Protein AF-A0A392NBF5-F1 (afdb_monomer_lite)

Radius of gyration: 32.03 Å; chains: 1; bounding box: 52×35×92 Å

Organism: NCBI:txid97028

Foldseek 3Di:
DDDPVNVVVCVVVVVDDDDDDDDDDDDQDPPRDPDDDPQAADCDPVCVVVVVVVPGHYDDDDPVDDDDDDDDDDDDPVVVVVCCVVDPDDPPPPPPPDDD

pLDDT: mean 80.13, std 13.16, range [37.72, 93.69]

Structure (mmCIF, N/CA/C/O backbone):
data_AF-A0A392NBF5-F1
#
_entry.id   AF-A0A392NBF5-F1
#
loop_
_atom_site.group_PDB
_atom_site.id
_atom_site.type_symbol
_atom_site.label_atom_id
_atom_site.label_alt_id
_atom_site.label_comp_id
_atom_site.label_asym_id
_atom_site.label_entity_id
_atom_site.label_seq_id
_atom_site.pdbx_PDB_ins_code
_atom_site.Cartn_x
_atom_site.Cartn_y
_atom_site.Cartn_z
_atom_site.occupancy
_atom_site.B_iso_or_equiv
_atom_site.auth_seq_id
_atom_site.auth_comp_id
_atom_site.auth_asym_id
_atom_site.auth_atom_id
_atom_site.pdbx_PDB_model_num
ATOM 1 N N . GLY A 1 1 ? 11.034 -7.772 -48.541 1.00 63.22 1 GLY A N 1
ATOM 2 C CA . GLY A 1 1 ? 10.734 -7.505 -47.119 1.00 63.22 1 GLY A CA 1
ATOM 3 C C . GLY A 1 1 ? 12.040 -7.465 -46.356 1.00 63.22 1 GLY A C 1
ATOM 4 O O . GLY A 1 1 ? 12.959 -8.155 -46.769 1.00 63.22 1 GLY A O 1
ATOM 5 N N . ILE A 1 2 ? 12.148 -6.637 -45.319 1.00 77.25 2 ILE A N 1
ATOM 6 C CA . ILE A 1 2 ? 13.375 -6.494 -44.513 1.00 77.25 2 ILE A CA 1
ATOM 7 C C . ILE A 1 2 ? 13.650 -7.808 -43.761 1.00 77.25 2 ILE A C 1
ATOM 9 O O . ILE A 1 2 ? 12.719 -8.380 -43.189 1.00 77.25 2 ILE A O 1
ATOM 13 N N . GLY A 1 3 ? 14.896 -8.290 -43.779 1.00 87.06 3 GLY A N 1
ATOM 14 C CA . GLY A 1 3 ? 15.290 -9.540 -43.127 1.00 87.06 3 GLY A CA 1
ATOM 15 C C . GLY A 1 3 ? 15.345 -9.427 -41.599 1.00 87.06 3 GLY A C 1
ATOM 16 O O . GLY A 1 3 ? 15.480 -8.340 -41.034 1.00 87.06 3 GLY A O 1
ATOM 17 N N . SER A 1 4 ? 15.267 -10.558 -40.892 1.00 85.38 4 SER A N 1
ATOM 18 C CA . SER A 1 4 ? 15.355 -10.581 -39.421 1.00 85.38 4 SER A CA 1
ATOM 19 C C . SER A 1 4 ? 16.700 -10.083 -38.888 1.00 85.38 4 SER A C 1
ATOM 21 O O . SER A 1 4 ? 16.751 -9.495 -37.804 1.00 85.38 4 SER A O 1
ATOM 23 N N . ASP A 1 5 ? 17.779 -10.311 -39.636 1.00 88.38 5 ASP A N 1
ATOM 24 C CA . ASP A 1 5 ? 19.135 -9.919 -39.244 1.00 88.38 5 ASP A CA 1
ATOM 25 C C . ASP A 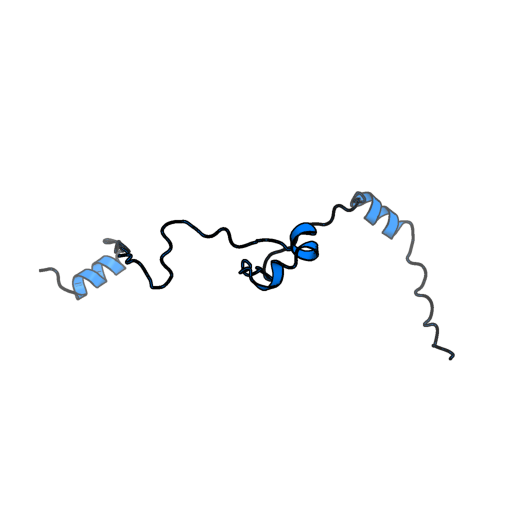1 5 ? 19.357 -8.412 -39.416 1.00 88.38 5 ASP A C 1
ATOM 27 O O . ASP A 1 5 ? 19.938 -7.771 -38.536 1.00 88.38 5 ASP A O 1
ATOM 31 N N . ASP A 1 6 ? 18.753 -7.814 -40.446 1.00 89.81 6 ASP A N 1
ATOM 32 C CA . ASP A 1 6 ? 18.725 -6.363 -40.648 1.00 89.81 6 ASP A CA 1
ATOM 33 C C . ASP A 1 6 ? 18.011 -5.658 -39.485 1.00 89.81 6 ASP A C 1
ATOM 35 O O . ASP A 1 6 ? 18.509 -4.674 -38.938 1.00 89.81 6 ASP A O 1
ATOM 39 N N . ILE A 1 7 ? 16.878 -6.199 -39.019 1.00 87.44 7 ILE A N 1
ATOM 40 C CA . ILE A 1 7 ? 16.132 -5.649 -37.873 1.00 87.44 7 ILE A CA 1
ATOM 41 C C . ILE A 1 7 ? 16.980 -5.687 -36.591 1.00 87.44 7 ILE A C 1
ATOM 43 O O . ILE A 1 7 ? 16.936 -4.747 -35.793 1.00 87.44 7 ILE A O 1
ATOM 47 N N . LYS A 1 8 ? 17.766 -6.749 -36.368 1.00 88.38 8 LYS A N 1
ATOM 48 C CA . LYS A 1 8 ? 18.672 -6.842 -35.208 1.00 88.38 8 LYS A CA 1
ATOM 49 C C . LYS A 1 8 ? 19.813 -5.830 -35.305 1.00 88.38 8 LYS A C 1
ATOM 51 O O . LYS A 1 8 ? 20.087 -5.145 -34.319 1.00 88.38 8 LYS A O 1
ATOM 56 N N . ALA A 1 9 ? 20.427 -5.688 -36.480 1.00 90.69 9 ALA A N 1
ATOM 57 C CA . ALA A 1 9 ? 21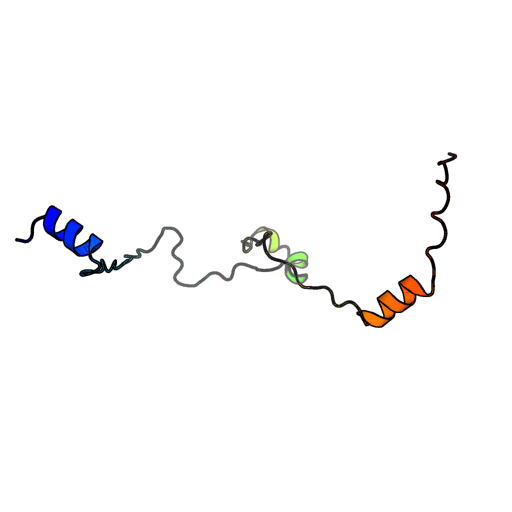.483 -4.706 -36.716 1.00 90.69 9 ALA A CA 1
ATOM 58 C C . ALA A 1 9 ? 20.981 -3.265 -36.508 1.00 90.69 9 ALA A C 1
ATOM 60 O O . ALA A 1 9 ? 21.648 -2.459 -35.856 1.00 90.69 9 ALA A O 1
ATOM 61 N N . LEU A 1 10 ? 19.774 -2.950 -36.986 1.00 91.69 10 LEU A N 1
ATOM 62 C CA . LEU A 1 10 ? 19.139 -1.640 -36.808 1.00 91.69 10 LEU A CA 1
ATOM 63 C C . LEU A 1 10 ? 18.773 -1.358 -35.339 1.00 91.69 10 LEU A C 1
ATOM 65 O O . LEU A 1 10 ? 18.960 -0.232 -34.873 1.00 91.69 10 LEU A O 1
ATOM 69 N N . LYS A 1 11 ? 18.319 -2.370 -34.582 1.00 89.75 11 LYS A N 1
ATOM 70 C CA . LYS A 1 11 ? 18.099 -2.260 -33.124 1.00 89.75 11 LYS A CA 1
ATOM 71 C C . LYS A 1 11 ? 19.403 -2.010 -32.367 1.00 89.75 11 LYS A C 1
ATOM 73 O O . LYS A 1 11 ? 19.447 -1.119 -31.524 1.00 89.75 11 LYS A O 1
ATOM 78 N N . ALA A 1 12 ? 20.465 -2.755 -32.683 1.00 89.88 12 ALA A N 1
ATOM 79 C CA . ALA A 1 12 ? 21.774 -2.605 -32.040 1.00 89.88 12 ALA A CA 1
ATOM 80 C C . ALA A 1 12 ? 22.369 -1.203 -32.260 1.00 89.88 12 ALA A C 1
ATOM 82 O O . ALA A 1 12 ? 22.983 -0.634 -31.360 1.00 89.88 12 ALA A O 1
ATOM 83 N N . ARG A 1 13 ? 22.116 -0.613 -33.435 1.00 93.69 13 ARG A N 1
ATOM 84 C CA . ARG A 1 13 ? 22.519 0.757 -33.788 1.00 93.69 13 ARG A CA 1
ATOM 85 C C . ARG A 1 13 ? 21.571 1.846 -33.266 1.00 93.69 13 ARG A C 1
ATOM 87 O O . ARG A 1 13 ? 21.799 3.014 -33.554 1.00 93.69 13 ARG A O 1
ATOM 94 N N . LYS A 1 14 ? 20.524 1.488 -32.507 1.00 86.31 14 LYS A N 1
ATOM 95 C CA . LYS A 1 14 ? 19.493 2.404 -31.976 1.00 86.31 14 LYS A CA 1
ATOM 96 C C . LYS A 1 14 ? 18.740 3.201 -33.056 1.00 86.31 14 LYS A C 1
ATOM 98 O O . LYS A 1 14 ? 18.214 4.271 -32.773 1.00 86.31 14 LYS A O 1
ATOM 103 N N . LEU A 1 15 ? 18.669 2.677 -34.282 1.00 90.50 15 LEU A N 1
ATOM 104 C CA . LEU A 1 15 ? 17.981 3.323 -35.409 1.00 90.50 15 LEU A CA 1
ATOM 105 C C . LEU A 1 15 ? 16.471 3.062 -35.403 1.00 90.50 15 LEU A C 1
ATOM 107 O O . LEU A 1 15 ? 15.712 3.807 -36.014 1.00 90.50 15 LEU A O 1
ATOM 111 N N . ILE A 1 16 ? 16.033 2.007 -34.713 1.00 90.19 16 ILE A N 1
ATOM 112 C CA . ILE A 1 16 ? 14.622 1.655 -34.557 1.00 90.19 16 ILE A CA 1
ATOM 113 C C . ILE A 1 16 ? 14.306 1.358 -33.093 1.00 90.19 16 ILE A C 1
ATOM 115 O O . ILE A 1 16 ? 15.084 0.703 -32.397 1.00 90.19 16 ILE A O 1
ATOM 119 N N . VAL A 1 17 ? 13.135 1.806 -32.637 1.00 86.88 17 VAL A N 1
ATOM 120 C CA . VAL A 1 17 ? 12.622 1.542 -31.289 1.00 86.88 17 VAL A CA 1
ATOM 121 C C . VAL A 1 17 ? 11.377 0.662 -31.403 1.00 86.88 17 VAL A C 1
ATOM 123 O O . VAL A 1 17 ? 10.417 1.055 -32.066 1.00 86.88 17 VAL A O 1
ATOM 126 N N . PRO A 1 18 ? 11.355 -0.533 -30.787 1.00 83.94 18 PRO A N 1
ATOM 127 C CA . PRO A 1 18 ? 10.153 -1.351 -30.758 1.00 83.94 18 PRO A CA 1
ATOM 128 C C . PRO A 1 18 ? 9.121 -0.723 -29.814 1.00 83.94 18 PRO A C 1
ATOM 130 O O . PRO A 1 18 ? 9.292 -0.732 -28.597 1.00 83.94 18 PRO A O 1
ATOM 133 N N . GLN A 1 19 ? 8.029 -0.204 -30.369 1.00 89.00 19 GLN A N 1
ATOM 134 C CA . GLN A 1 19 ? 6.893 0.270 -29.585 1.00 89.00 19 GLN A CA 1
ATOM 135 C C . GLN A 1 19 ? 5.926 -0.895 -29.345 1.00 89.00 19 GLN A C 1
ATOM 137 O O . GLN A 1 19 ? 5.386 -1.473 -30.286 1.00 89.00 19 GLN A O 1
ATOM 142 N N . THR A 1 20 ? 5.720 -1.266 -28.081 1.00 88.00 20 THR A N 1
ATOM 143 C CA . THR A 1 20 ? 4.771 -2.325 -27.712 1.00 88.00 20 THR A CA 1
ATOM 144 C C . THR A 1 20 ? 3.442 -1.699 -27.302 1.00 88.00 20 THR A C 1
ATOM 146 O O . THR A 1 20 ? 3.379 -0.923 -26.352 1.00 88.00 20 THR A O 1
ATOM 149 N N . TRP A 1 21 ? 2.362 -2.034 -28.012 1.00 89.88 21 TRP A N 1
ATOM 150 C CA . TRP A 1 21 ? 1.004 -1.693 -27.590 1.00 89.88 21 TRP A CA 1
ATOM 151 C C . TRP A 1 21 ? 0.434 -2.871 -26.803 1.00 89.88 21 TRP A C 1
ATOM 153 O O . TRP A 1 21 ? 0.303 -3.974 -27.331 1.00 89.88 21 TRP A O 1
ATOM 163 N N . LYS A 1 22 ? 0.062 -2.645 -25.540 1.00 90.56 22 LYS A N 1
ATOM 164 C CA . LYS A 1 22 ? -0.709 -3.616 -24.750 1.00 90.56 22 LYS A CA 1
ATOM 165 C C . LYS A 1 22 ? -2.192 -3.263 -24.789 1.00 90.56 22 LYS A C 1
ATOM 167 O O . LYS A 1 22 ? -2.600 -2.244 -24.243 1.00 90.56 22 LYS A O 1
ATOM 172 N N . GLY A 1 23 ? -2.977 -4.067 -25.498 1.00 90.94 23 GLY A N 1
ATOM 173 C CA . GLY A 1 23 ? -4.434 -3.964 -25.531 1.00 90.94 23 GLY A CA 1
ATOM 174 C C . GLY A 1 23 ? -5.056 -5.057 -24.670 1.00 90.94 23 GLY A C 1
ATOM 175 O O . GLY A 1 23 ? -4.578 -6.190 -24.679 1.00 90.94 23 GLY A O 1
ATOM 176 N N . TYR A 1 24 ? -6.122 -4.731 -23.944 1.00 91.38 24 TYR A N 1
ATOM 177 C CA . TYR A 1 24 ? -6.889 -5.703 -23.169 1.00 91.38 24 TYR A CA 1
ATOM 178 C C . TYR A 1 24 ? -8.311 -5.782 -23.718 1.00 91.38 24 TYR A C 1
ATOM 180 O O . TYR A 1 24 ? -8.956 -4.759 -23.934 1.00 91.38 24 TYR A O 1
ATOM 188 N N . SER A 1 25 ? -8.807 -7.002 -23.917 1.00 88.12 25 SER A N 1
ATOM 189 C CA . SER A 1 25 ? -10.221 -7.259 -24.185 1.00 88.12 25 SER A CA 1
ATOM 190 C C . SER A 1 25 ? -10.856 -7.789 -22.906 1.00 88.12 25 SER A C 1
ATOM 192 O O . SER A 1 25 ? -10.493 -8.866 -22.432 1.00 88.12 25 SER A O 1
ATOM 194 N N . VAL A 1 26 ? -11.765 -7.016 -22.311 1.00 88.88 26 VAL A N 1
ATOM 195 C CA . VAL A 1 26 ? -12.406 -7.370 -21.039 1.00 88.88 26 VAL A CA 1
ATOM 196 C C . VAL A 1 26 ? -13.801 -7.920 -21.316 1.00 88.88 26 VAL A C 1
ATOM 198 O O . VAL A 1 26 ? -14.608 -7.283 -21.990 1.00 88.88 26 VAL A O 1
ATOM 201 N N . LYS A 1 27 ? -14.096 -9.104 -20.774 1.00 89.81 27 LYS A N 1
ATOM 202 C CA . LYS A 1 27 ? -15.430 -9.719 -20.793 1.00 89.81 27 LYS A CA 1
ATOM 203 C C . LYS A 1 27 ? -15.995 -9.755 -19.375 1.00 89.81 27 LYS A C 1
ATOM 205 O O . LYS A 1 27 ? -15.244 -9.754 -18.402 1.00 89.81 27 LYS A O 1
ATOM 210 N N . LYS A 1 28 ? -17.325 -9.784 -19.257 1.00 90.31 28 LYS A N 1
ATOM 211 C CA . LYS A 1 28 ? -18.002 -9.939 -17.963 1.00 90.31 28 LYS A CA 1
ATOM 212 C C . LYS A 1 28 ? -17.603 -11.289 -17.359 1.00 90.31 28 LYS A C 1
ATOM 214 O O . LYS A 1 28 ? -17.839 -12.324 -17.974 1.00 90.31 28 LYS A O 1
ATOM 219 N N . GLY A 1 29 ? -16.956 -11.256 -16.197 1.00 86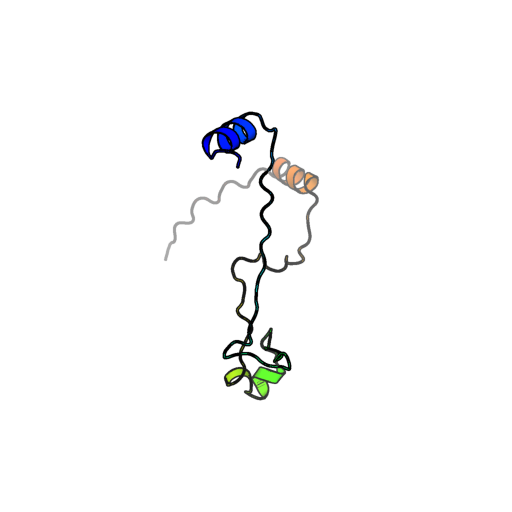.06 29 GLY A N 1
ATOM 220 C CA . GLY A 1 29 ? -16.587 -12.457 -15.452 1.00 86.06 29 GLY A CA 1
ATOM 221 C C . GLY A 1 29 ? -17.757 -13.024 -14.634 1.00 86.06 29 GLY A C 1
ATOM 222 O O . GLY A 1 29 ? -18.800 -12.377 -14.536 1.00 86.06 29 GLY A O 1
ATOM 223 N N . PRO A 1 30 ? -17.579 -14.188 -13.989 1.00 82.81 30 PRO A N 1
ATOM 224 C CA . PRO A 1 30 ? -18.618 -14.845 -13.184 1.00 82.81 30 PRO A CA 1
ATOM 225 C C . PRO A 1 30 ? -19.167 -13.968 -12.047 1.00 82.81 30 PRO A C 1
ATOM 227 O O . PRO A 1 30 ? -20.356 -13.998 -11.760 1.00 82.81 30 PRO A O 1
ATOM 230 N N . ASN A 1 31 ? -18.316 -13.118 -11.461 1.00 77.44 31 ASN A N 1
ATOM 231 C CA . ASN A 1 31 ? -18.677 -12.177 -10.394 1.00 77.44 31 ASN A CA 1
ATOM 232 C C . ASN A 1 31 ? -18.992 -10.764 -10.922 1.00 77.44 31 ASN A C 1
ATOM 234 O O . ASN A 1 31 ? -18.830 -9.772 -10.207 1.00 77.44 31 ASN A O 1
ATOM 238 N N . TYR A 1 32 ? -19.387 -10.632 -12.192 1.00 81.44 32 TYR A N 1
ATOM 239 C CA . TYR A 1 32 ? -19.763 -9.338 -12.754 1.00 81.44 32 TYR A CA 1
ATOM 240 C C . TYR A 1 32 ? -21.060 -8.834 -12.112 1.00 81.44 32 TYR A C 1
ATOM 242 O O . TYR A 1 32 ? -22.144 -9.357 -12.362 1.00 81.44 32 TYR A O 1
ATOM 250 N N . ALA A 1 33 ? -20.950 -7.771 -11.318 1.00 78.38 33 ALA A N 1
ATOM 251 C CA . ALA A 1 33 ? -22.088 -7.076 -10.737 1.00 78.38 33 ALA A CA 1
ATOM 252 C C . ALA A 1 33 ? -22.260 -5.699 -11.413 1.00 78.38 33 ALA A C 1
ATOM 254 O O . ALA A 1 33 ? -21.334 -4.888 -11.366 1.00 78.38 33 ALA A O 1
ATOM 255 N N . PRO A 1 34 ? -23.425 -5.390 -12.021 1.00 79.19 34 PRO A N 1
ATOM 256 C CA . PRO A 1 34 ? -23.671 -4.096 -12.671 1.00 79.19 34 PRO A CA 1
ATOM 257 C C . PRO A 1 34 ? -23.728 -2.928 -11.675 1.00 79.19 34 PRO A C 1
ATOM 259 O O . PRO A 1 34 ? -23.453 -1.788 -12.040 1.00 79.19 34 PRO A O 1
ATOM 262 N N . LYS A 1 35 ? -24.044 -3.208 -10.404 1.00 78.94 35 LYS A N 1
ATOM 263 C CA . LYS A 1 35 ? -23.881 -2.277 -9.284 1.00 78.94 35 LYS A CA 1
ATOM 264 C C . LYS A 1 35 ? -22.781 -2.808 -8.374 1.00 78.94 35 LYS A C 1
ATOM 266 O O . LYS A 1 35 ? -22.835 -3.957 -7.939 1.00 78.94 35 LYS A O 1
ATOM 271 N N . ARG A 1 36 ? -21.789 -1.967 -8.076 1.00 72.38 36 ARG A N 1
ATOM 272 C CA . ARG A 1 36 ? -20.713 -2.301 -7.139 1.00 72.38 36 ARG A CA 1
ATOM 273 C C . ARG A 1 36 ? -21.322 -2.512 -5.751 1.00 72.38 36 ARG A C 1
ATOM 275 O O . ARG A 1 36 ? -21.851 -1.565 -5.173 1.00 72.38 36 ARG A O 1
ATOM 282 N N . LYS A 1 37 ? -21.248 -3.736 -5.224 1.00 72.56 37 LYS A N 1
ATOM 283 C CA . LYS A 1 37 ? -21.594 -4.008 -3.824 1.00 72.56 37 LYS A CA 1
ATOM 284 C C . LYS A 1 37 ? -20.643 -3.195 -2.938 1.00 72.56 37 LYS A C 1
ATOM 286 O O . LYS A 1 37 ? -19.428 -3.220 -3.152 1.00 72.56 37 LYS A O 1
ATOM 291 N N . LYS A 1 38 ? -21.189 -2.424 -1.996 1.00 71.75 38 LYS A N 1
ATOM 292 C CA . LYS A 1 38 ? -20.388 -1.751 -0.970 1.00 71.75 38 LYS A CA 1
ATOM 293 C C . LYS A 1 38 ? -20.007 -2.814 0.050 1.00 71.75 38 LYS A C 1
ATOM 295 O O . LYS A 1 38 ? -20.816 -3.187 0.882 1.00 71.75 38 LYS A O 1
ATOM 300 N N . VAL A 1 39 ? -18.808 -3.350 -0.113 1.00 75.69 39 VAL A N 1
ATOM 301 C CA . VAL A 1 39 ? -18.184 -4.251 0.854 1.00 75.69 39 VAL A CA 1
ATOM 302 C C . VAL A 1 39 ? -17.873 -3.424 2.100 1.00 75.69 39 VAL A C 1
ATOM 304 O O . VAL A 1 39 ? -17.362 -2.305 1.963 1.00 75.69 39 VAL A O 1
ATOM 307 N N . VAL A 1 40 ? -18.201 -3.937 3.282 1.00 76.94 40 VAL A N 1
ATOM 308 C CA . VAL A 1 40 ? -17.979 -3.200 4.530 1.00 76.94 40 VAL A CA 1
ATOM 309 C C . VAL A 1 40 ? -16.476 -3.091 4.783 1.00 76.94 40 VAL A C 1
ATOM 311 O O . VAL A 1 40 ? -15.721 -4.049 4.590 1.00 76.94 40 VAL A O 1
ATOM 314 N N . THR A 1 41 ? -16.011 -1.880 5.101 1.00 73.56 41 THR A N 1
ATOM 315 C CA . THR A 1 41 ? -14.582 -1.599 5.302 1.00 73.56 41 THR A CA 1
ATOM 316 C C . THR A 1 41 ? -14.152 -1.902 6.721 1.00 73.56 41 THR A C 1
ATOM 318 O O . THR A 1 41 ? -13.114 -2.523 6.912 1.00 73.56 41 THR A O 1
ATOM 321 N N . ASP A 1 42 ? -14.974 -1.498 7.686 1.00 77.88 42 ASP A N 1
ATOM 322 C CA . ASP A 1 42 ? -14.662 -1.561 9.102 1.00 77.88 42 ASP A CA 1
ATOM 323 C C . ASP A 1 42 ? -15.882 -2.034 9.881 1.00 77.88 42 ASP A C 1
ATOM 325 O O . ASP A 1 42 ? -17.028 -1.713 9.556 1.00 77.88 42 ASP A O 1
ATOM 329 N N . LEU A 1 43 ? -15.618 -2.799 10.933 1.00 82.12 43 LEU A N 1
ATOM 330 C CA . LEU A 1 43 ? -16.643 -3.267 11.845 1.00 82.12 43 LEU A CA 1
ATOM 331 C C . LEU A 1 43 ? -17.139 -2.089 12.692 1.00 82.12 43 LEU A C 1
ATOM 333 O O . LEU A 1 43 ? -16.415 -1.582 13.550 1.00 82.12 43 LEU A O 1
ATOM 337 N N . THR A 1 44 ? -18.368 -1.639 12.448 1.00 84.69 44 THR A N 1
ATOM 338 C CA . THR A 1 44 ? -18.972 -0.553 13.229 1.00 84.69 44 THR A CA 1
ATOM 339 C C . THR A 1 44 ? -19.651 -1.086 14.492 1.00 84.69 44 THR A C 1
ATOM 341 O O . THR A 1 44 ? -20.019 -2.260 14.584 1.00 84.69 44 THR A O 1
ATOM 344 N N . ARG A 1 45 ? -19.842 -0.215 15.493 1.00 84.69 45 ARG A N 1
ATOM 345 C CA . ARG A 1 45 ? -20.569 -0.567 16.728 1.00 84.69 45 ARG A CA 1
ATOM 346 C C . ARG A 1 45 ? -22.006 -1.006 16.448 1.00 84.69 45 ARG A C 1
ATOM 348 O O . ARG A 1 45 ? -22.497 -1.910 17.111 1.00 84.69 45 ARG A O 1
ATOM 355 N N . GLU A 1 46 ? -22.649 -0.375 15.476 1.00 83.25 46 GLU A N 1
ATOM 356 C CA . GLU A 1 46 ? -24.017 -0.678 15.055 1.00 83.25 46 GLU A CA 1
ATOM 357 C C . GLU A 1 46 ? -24.088 -2.081 14.444 1.00 83.25 46 GLU A C 1
ATOM 359 O O . GLU A 1 46 ? -24.905 -2.888 14.880 1.00 83.25 46 GLU A O 1
ATOM 364 N N . SER A 1 47 ? -23.145 -2.423 13.554 1.00 83.31 47 SER A N 1
ATOM 365 C CA . SER A 1 47 ? -23.026 -3.768 12.967 1.00 83.31 47 SER A CA 1
ATOM 366 C C . SER A 1 47 ? -22.818 -4.859 14.023 1.00 83.31 47 SER A C 1
ATOM 368 O O . SER A 1 47 ? -23.311 -5.976 13.876 1.00 83.31 47 SER A O 1
ATOM 370 N N . LEU A 1 48 ? -22.085 -4.554 15.100 1.00 85.31 48 LEU A N 1
ATOM 371 C CA . LEU A 1 48 ? -21.884 -5.473 16.226 1.00 85.31 48 LEU A CA 1
ATOM 372 C C . LEU A 1 48 ? -23.160 -5.693 17.044 1.00 85.31 48 LEU A C 1
ATOM 374 O O . LEU A 1 48 ? -23.395 -6.808 17.508 1.00 85.31 48 LEU A O 1
ATOM 378 N N . GLN A 1 49 ? -23.957 -4.642 17.233 1.00 88.38 49 GLN A N 1
ATOM 379 C CA . GLN A 1 49 ? -25.205 -4.696 17.993 1.00 88.38 49 GLN A CA 1
ATOM 380 C C . GLN A 1 49 ? -26.323 -5.395 17.215 1.00 88.38 49 GLN A C 1
ATOM 382 O O . GLN A 1 49 ? -27.081 -6.154 17.814 1.00 88.38 49 GLN A O 1
ATOM 387 N N . SER A 1 50 ? -26.413 -5.175 15.900 1.00 83.75 50 SER A N 1
ATOM 388 C CA . SER A 1 50 ? -27.412 -5.824 15.044 1.00 83.75 50 SER A CA 1
ATOM 389 C C . SER A 1 50 ? -27.057 -7.274 14.697 1.00 83.75 50 SER A C 1
ATOM 391 O O . SER A 1 50 ? -27.946 -8.091 14.470 1.00 83.75 50 SER A O 1
ATOM 393 N N . GLY A 1 51 ? -25.765 -7.626 14.706 1.00 83.62 51 GLY A N 1
ATOM 394 C CA . GLY A 1 51 ? -25.283 -8.973 14.383 1.00 83.62 51 GLY A CA 1
ATOM 395 C C . GLY A 1 51 ? -25.058 -9.226 12.888 1.00 83.62 51 GLY A C 1
ATOM 396 O O . GLY A 1 51 ? -24.639 -10.327 12.519 1.00 83.62 51 GLY A O 1
ATOM 397 N N . ASP A 1 52 ? -25.263 -8.213 12.043 1.00 81.81 52 ASP A N 1
ATOM 398 C CA . ASP A 1 52 ? -25.148 -8.300 10.579 1.00 81.81 52 ASP A CA 1
ATOM 399 C C . ASP A 1 52 ? -23.710 -8.579 10.104 1.00 81.81 52 ASP A C 1
ATOM 401 O O . ASP A 1 52 ? -23.497 -9.130 9.023 1.00 81.81 52 ASP A O 1
ATOM 405 N N . TYR A 1 53 ? -22.712 -8.320 10.960 1.00 82.12 53 TYR A N 1
ATOM 406 C CA . TYR A 1 53 ? -21.292 -8.569 10.678 1.00 82.12 53 TYR A CA 1
ATOM 407 C C . TYR A 1 53 ? -20.958 -10.027 10.317 1.00 82.12 53 TYR A C 1
ATOM 409 O O . TYR A 1 53 ? -19.885 -10.295 9.786 1.00 82.12 53 TYR A O 1
ATOM 417 N N . LYS A 1 54 ? -21.835 -10.991 10.628 1.00 80.00 54 LYS A N 1
ATOM 418 C CA . LYS A 1 54 ? -21.606 -12.416 10.336 1.00 80.00 54 LYS A CA 1
ATOM 419 C C . LYS A 1 54 ? -21.871 -12.789 8.876 1.00 80.00 54 LYS A C 1
ATOM 421 O O . LYS A 1 54 ? -21.334 -13.793 8.415 1.00 80.00 54 LYS A O 1
ATOM 426 N N . GLY A 1 55 ? -22.727 -12.035 8.183 1.00 78.94 55 GLY A N 1
ATOM 427 C CA . GLY A 1 55 ? -23.156 -12.329 6.810 1.00 78.94 55 GLY A CA 1
ATOM 428 C C . GLY A 1 55 ? -22.549 -11.410 5.750 1.00 78.94 55 GLY A C 1
ATOM 429 O O . GLY A 1 55 ? -22.710 -11.666 4.558 1.00 78.94 55 GLY A O 1
ATOM 430 N N . GLU A 1 56 ? -21.871 -10.341 6.164 1.00 79.38 56 GLU A N 1
ATOM 431 C CA . GLU A 1 56 ? -21.297 -9.355 5.256 1.00 79.38 56 GLU A CA 1
ATOM 432 C C . GLU A 1 56 ? -19.886 -9.738 4.799 1.00 79.38 56 GLU A C 1
ATOM 434 O O . GLU A 1 56 ? -19.040 -10.190 5.571 1.00 79.38 56 GLU A O 1
ATOM 439 N N . GLU A 1 57 ? -19.613 -9.528 3.511 1.00 81.19 57 GLU A N 1
ATOM 440 C CA . GLU A 1 57 ? -18.259 -9.622 2.977 1.00 81.19 57 GLU A CA 1
ATOM 441 C C . GLU A 1 57 ? -17.481 -8.359 3.372 1.00 81.19 57 GLU A C 1
ATOM 443 O O . GLU A 1 57 ? -17.949 -7.237 3.143 1.00 81.19 57 GLU A O 1
ATOM 448 N N . PHE A 1 58 ? -16.283 -8.543 3.936 1.00 83.44 58 PHE A N 1
ATOM 449 C CA . PHE A 1 58 ? -15.367 -7.460 4.294 1.00 83.44 58 PHE A CA 1
ATOM 450 C C . PHE A 1 58 ? -14.275 -7.283 3.248 1.00 83.44 58 PHE A C 1
ATOM 452 O O . PHE A 1 58 ? -13.819 -8.231 2.600 1.00 83.44 58 PHE A O 1
ATOM 459 N N . LYS A 1 59 ? -13.821 -6.039 3.088 1.00 86.50 59 LYS A N 1
ATOM 460 C CA . LYS A 1 59 ? -12.694 -5.749 2.208 1.00 86.50 59 LYS A CA 1
ATOM 461 C C . LYS A 1 59 ? -11.425 -6.351 2.831 1.00 86.50 59 LYS A C 1
ATOM 463 O O . LYS A 1 59 ? -11.174 -6.104 4.008 1.00 86.50 59 LYS A O 1
ATOM 468 N N . PRO A 1 60 ? -10.594 -7.089 2.071 1.00 85.12 60 PRO A N 1
ATOM 469 C CA . PRO A 1 60 ? -9.359 -7.640 2.613 1.00 85.12 60 PRO A CA 1
ATOM 470 C C . PRO A 1 60 ? -8.439 -6.511 3.082 1.00 85.12 60 PRO A C 1
ATOM 472 O O . PRO A 1 60 ? -8.188 -5.545 2.350 1.00 85.12 60 PRO A O 1
ATOM 475 N N . TYR A 1 61 ? -7.952 -6.639 4.314 1.00 86.44 61 TYR A N 1
ATOM 476 C CA . TYR A 1 61 ? -7.072 -5.656 4.928 1.00 86.44 61 TYR A CA 1
ATOM 477 C C . TYR A 1 61 ? -5.646 -5.770 4.376 1.00 86.44 61 TYR A C 1
ATOM 479 O O . TYR A 1 61 ? -5.125 -6.867 4.174 1.00 86.44 61 TYR A O 1
ATOM 487 N N . ASN A 1 62 ? -4.994 -4.629 4.135 1.00 90.06 62 ASN A N 1
ATOM 488 C CA . ASN A 1 62 ? -3.613 -4.592 3.655 1.00 90.06 62 ASN A CA 1
ATOM 489 C C . ASN A 1 62 ? -2.627 -4.513 4.830 1.00 90.06 62 ASN A C 1
ATOM 491 O O . ASN A 1 62 ? -2.244 -3.422 5.246 1.00 90.06 62 ASN A O 1
ATOM 495 N N . TYR A 1 63 ? -2.178 -5.666 5.328 1.00 86.12 63 TYR A N 1
ATOM 496 C CA . TYR A 1 63 ? -1.222 -5.756 6.443 1.00 86.12 63 TYR A CA 1
ATOM 497 C C . TYR A 1 63 ? 0.178 -5.212 6.128 1.00 86.12 63 TYR A C 1
ATOM 499 O O . TYR A 1 63 ? 0.949 -4.938 7.042 1.00 86.12 63 TYR A O 1
ATOM 507 N N . SER A 1 64 ? 0.528 -5.054 4.850 1.00 89.56 64 SER A N 1
ATOM 508 C CA . SER A 1 64 ? 1.817 -4.483 4.444 1.00 89.56 64 SER A CA 1
ATOM 509 C C . SER A 1 64 ? 1.828 -2.951 4.477 1.00 89.56 64 SER A C 1
ATOM 511 O O . SER A 1 64 ? 2.879 -2.340 4.282 1.00 89.56 64 SER A O 1
ATOM 513 N N . ALA A 1 65 ? 0.675 -2.311 4.687 1.00 88.12 65 ALA A N 1
ATOM 514 C CA . ALA A 1 65 ? 0.595 -0.864 4.799 1.00 88.12 65 ALA A CA 1
ATOM 515 C C . ALA A 1 65 ? 1.111 -0.388 6.164 1.00 88.12 65 ALA A C 1
ATOM 517 O O . ALA A 1 65 ? 0.877 -1.013 7.197 1.00 88.12 65 ALA A O 1
ATOM 518 N N . LYS A 1 66 ? 1.782 0.768 6.180 1.00 86.31 66 LYS A N 1
ATOM 519 C CA . LYS A 1 66 ? 2.047 1.479 7.434 1.00 86.31 66 LYS A CA 1
ATOM 520 C C . LYS A 1 66 ? 0.712 1.990 7.979 1.00 86.31 66 LYS A C 1
ATOM 522 O O . LYS A 1 66 ? -0.045 2.615 7.239 1.00 86.31 66 LYS A O 1
ATOM 527 N N . GLY A 1 67 ? 0.435 1.697 9.247 1.00 88.31 67 GLY A N 1
ATOM 528 C CA . GLY A 1 67 ? -0.757 2.184 9.935 1.00 88.31 67 GLY A CA 1
ATOM 529 C C . GLY A 1 67 ? -0.757 3.705 10.102 1.00 88.31 67 GLY A C 1
ATOM 530 O O . GLY A 1 67 ? 0.221 4.388 9.787 1.00 88.31 67 GLY A O 1
ATOM 531 N N . GLN A 1 68 ? -1.862 4.232 10.621 1.00 87.31 68 GLN A N 1
ATOM 532 C CA . GLN A 1 68 ? -1.961 5.645 10.962 1.00 87.31 68 GLN A CA 1
ATOM 533 C C . GLN A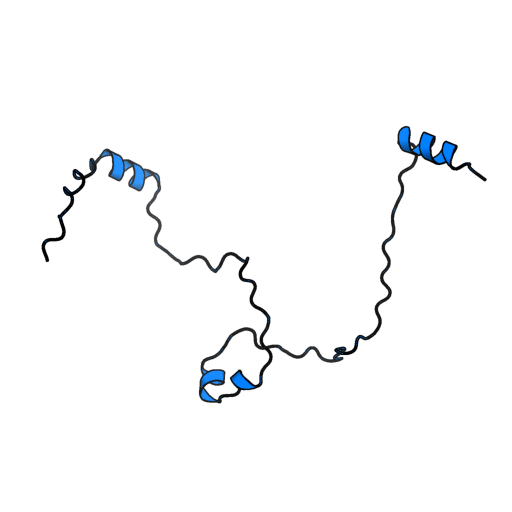 1 68 ? -0.914 5.995 12.038 1.00 87.31 68 GLN A C 1
ATOM 535 O O . GLN A 1 68 ? -0.808 5.268 13.031 1.00 87.31 68 GLN A O 1
ATOM 540 N N . PRO A 1 69 ? -0.123 7.071 11.862 1.00 87.31 69 PRO A N 1
ATOM 541 C CA . PRO A 1 69 ? 0.787 7.518 12.906 1.00 87.31 69 PRO A CA 1
ATOM 542 C C . PRO A 1 69 ? -0.020 7.934 14.138 1.00 87.31 69 PRO A C 1
ATOM 544 O O . PRO A 1 69 ? -1.058 8.582 14.022 1.00 87.31 69 PRO A O 1
ATOM 547 N N . LEU A 1 70 ? 0.451 7.545 15.322 1.00 88.00 70 LEU A N 1
ATOM 548 C CA . LEU A 1 70 ? -0.136 8.019 16.567 1.00 88.00 70 LEU A CA 1
ATOM 549 C C . LEU A 1 70 ? 0.319 9.461 16.797 1.00 88.00 70 LEU A C 1
ATOM 551 O O . LEU A 1 70 ? 1.510 9.760 16.704 1.00 88.00 70 LEU A O 1
ATOM 555 N N . GLU A 1 71 ? -0.625 10.331 17.138 1.00 86.00 71 GLU A N 1
ATOM 556 C CA . GLU A 1 71 ? -0.331 11.702 17.546 1.00 86.00 71 GLU A CA 1
ATOM 557 C C . GLU A 1 71 ? 0.353 11.673 18.921 1.00 86.00 71 GLU A C 1
ATOM 559 O O . GLU A 1 71 ? -0.274 11.419 19.950 1.00 86.00 71 GLU A O 1
ATOM 564 N N . GLY A 1 72 ? 1.668 11.881 18.935 1.00 86.31 72 GLY A N 1
ATOM 565 C CA . GLY A 1 72 ? 2.482 11.973 20.143 1.00 86.31 72 GLY A CA 1
ATOM 566 C C . GLY A 1 72 ? 3.220 13.306 20.190 1.00 86.31 72 GLY A C 1
ATOM 567 O O . GLY A 1 72 ? 3.685 13.804 19.167 1.00 86.31 72 GLY A O 1
ATOM 568 N N . GLY A 1 73 ? 3.363 13.888 21.383 1.00 89.56 73 GLY A N 1
ATOM 569 C CA . GLY A 1 73 ? 4.167 15.098 21.555 1.00 89.56 73 GLY A CA 1
ATOM 570 C C . GLY A 1 73 ? 5.635 14.846 21.195 1.00 89.56 73 GLY A C 1
ATOM 571 O O . GLY A 1 73 ? 6.236 13.872 21.650 1.00 89.56 73 GLY A O 1
ATOM 572 N N . SER A 1 74 ? 6.238 15.731 20.400 1.00 84.25 74 SER A N 1
ATOM 573 C CA . SER A 1 74 ? 7.654 15.640 20.033 1.00 84.25 74 SER A CA 1
ATOM 574 C C . SER A 1 74 ? 8.500 16.618 20.843 1.00 84.25 74 SER A C 1
ATOM 576 O O . SER A 1 74 ? 8.276 17.827 20.801 1.00 84.25 74 SER A O 1
ATOM 578 N N . LEU A 1 75 ? 9.528 16.117 21.531 1.00 86.38 75 LEU A N 1
ATOM 579 C CA . LEU A 1 75 ? 10.584 16.979 22.061 1.00 86.38 75 LEU A CA 1
ATOM 580 C C . LEU A 1 75 ? 11.485 17.452 20.921 1.00 86.38 75 LEU A C 1
ATOM 582 O O . LEU A 1 75 ? 11.891 16.654 20.073 1.00 86.38 75 LEU A O 1
ATOM 586 N N . HIS A 1 76 ? 11.851 18.734 20.940 1.00 91.38 76 HIS A N 1
ATOM 587 C CA . HIS A 1 76 ? 12.790 19.283 19.968 1.00 91.38 76 HIS A CA 1
ATOM 588 C C . HIS A 1 76 ? 14.115 18.490 20.002 1.00 91.38 76 HIS A C 1
ATOM 590 O O . HIS A 1 76 ? 14.676 18.311 21.092 1.00 91.38 76 HIS A O 1
ATOM 596 N N . PRO A 1 77 ? 14.662 18.043 18.852 1.00 91.56 77 PRO A N 1
ATOM 597 C CA . PRO A 1 77 ? 15.847 17.182 18.814 1.00 91.56 77 PRO A CA 1
ATOM 598 C C . PRO A 1 77 ? 17.038 17.736 19.608 1.00 91.56 77 PRO A C 1
ATOM 600 O O . PRO A 1 77 ? 17.658 17.007 20.379 1.00 91.56 77 PRO A O 1
ATOM 603 N N . LEU A 1 78 ? 17.293 19.048 19.520 1.00 91.38 78 LEU A N 1
ATOM 604 C CA . LEU A 1 78 ? 18.363 19.708 20.281 1.00 91.38 78 LEU A CA 1
ATOM 605 C C . LEU A 1 78 ? 18.174 19.597 21.804 1.00 91.38 78 LEU A C 1
ATOM 607 O O . LEU A 1 78 ? 19.146 19.407 22.528 1.00 91.38 78 LEU A O 1
ATOM 611 N N . LEU A 1 79 ? 16.933 19.674 22.301 1.00 89.06 79 LEU A N 1
ATOM 612 C CA . LEU A 1 79 ? 16.641 19.546 23.734 1.00 89.06 79 LEU A CA 1
ATOM 613 C C . LEU A 1 79 ? 16.824 18.100 24.213 1.00 89.06 79 LEU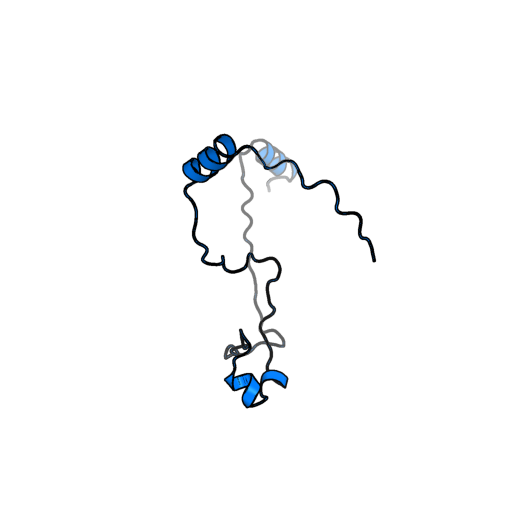 A C 1
ATOM 615 O O . LEU A 1 79 ? 17.283 17.881 25.334 1.00 89.06 79 LEU A O 1
ATOM 619 N N . LYS A 1 80 ? 16.535 17.116 23.352 1.00 86.25 80 LYS A N 1
ATOM 620 C CA . LYS A 1 80 ? 16.806 15.696 23.623 1.00 86.25 80 LYS A CA 1
ATOM 621 C C . LYS A 1 80 ? 18.309 15.432 23.746 1.00 86.25 80 LYS A C 1
ATOM 623 O O . LYS A 1 80 ? 18.735 14.782 24.697 1.00 86.25 80 LYS A O 1
ATOM 628 N N . VAL A 1 81 ? 19.103 15.989 22.829 1.00 86.75 81 VAL A N 1
ATOM 629 C CA . VAL A 1 81 ? 20.572 15.885 22.834 1.00 86.75 81 VAL A CA 1
ATOM 630 C C . VAL A 1 81 ? 21.165 16.605 24.045 1.00 86.75 81 VAL A C 1
ATOM 632 O O . VAL A 1 81 ? 21.950 16.019 24.785 1.00 86.75 81 VAL A O 1
ATOM 635 N N . ARG A 1 82 ? 20.719 17.835 24.326 1.00 87.94 82 ARG A N 1
ATOM 636 C CA . ARG A 1 82 ? 21.124 18.585 25.523 1.00 87.94 82 ARG A CA 1
ATOM 637 C C . ARG A 1 82 ? 20.862 17.788 26.803 1.00 87.94 82 ARG A C 1
ATOM 639 O O . ARG A 1 82 ? 21.742 17.719 27.652 1.00 87.94 82 ARG A O 1
ATOM 646 N N . ARG A 1 83 ? 19.681 17.174 26.946 1.00 81.06 83 ARG A N 1
ATOM 647 C CA . ARG A 1 83 ? 19.355 16.339 28.114 1.00 81.06 83 ARG A CA 1
ATOM 648 C C . ARG A 1 83 ? 20.287 15.131 28.237 1.00 81.06 83 ARG A C 1
ATOM 650 O O . ARG A 1 83 ? 20.708 14.841 29.347 1.00 81.06 83 ARG A O 1
ATOM 657 N N . TYR A 1 84 ? 20.615 14.466 27.129 1.00 79.69 84 TYR A N 1
ATOM 658 C CA . TYR A 1 84 ? 21.528 13.317 27.116 1.00 79.69 84 TYR A CA 1
ATOM 659 C C . TYR A 1 84 ? 22.948 13.677 27.585 1.00 79.69 84 TYR A C 1
ATOM 661 O O . TYR A 1 84 ? 23.575 12.895 28.288 1.00 79.69 84 TYR A O 1
ATOM 669 N N . PHE A 1 85 ? 23.445 14.869 27.240 1.00 80.38 85 PHE A N 1
ATOM 670 C CA . PHE A 1 85 ? 24.774 15.326 27.667 1.00 80.38 85 PHE A CA 1
ATOM 671 C C . PHE A 1 85 ? 24.796 15.963 29.064 1.00 80.38 85 PHE A C 1
ATOM 673 O O . PHE A 1 85 ? 25.801 15.864 29.758 1.00 80.38 85 PHE A O 1
ATOM 680 N N . LEU A 1 86 ? 23.711 16.626 29.482 1.00 79.00 86 LEU A N 1
ATOM 681 C CA . LEU A 1 86 ? 23.628 17.284 30.795 1.00 79.00 86 LEU A CA 1
ATOM 682 C C . LEU A 1 86 ? 23.241 16.336 31.931 1.00 79.00 86 LEU A C 1
ATOM 684 O O . LEU A 1 86 ? 23.566 16.603 33.083 1.00 79.00 86 LEU A O 1
ATOM 688 N N . CYS A 1 87 ? 22.527 15.256 31.624 1.00 66.81 87 CYS A N 1
ATOM 689 C CA . CYS A 1 87 ? 22.203 14.208 32.576 1.00 66.81 87 CYS A CA 1
ATOM 690 C C . CYS A 1 87 ? 22.995 12.965 32.156 1.00 66.81 87 CYS A C 1
ATOM 692 O O . CYS A 1 87 ? 22.504 12.219 31.302 1.00 66.81 87 CYS A O 1
ATOM 694 N N . PRO A 1 88 ? 24.227 12.762 32.673 1.00 62.09 88 PRO A N 1
ATOM 695 C CA . PRO A 1 88 ? 24.942 11.515 32.437 1.00 62.09 88 PRO A CA 1
ATOM 696 C C . PRO A 1 88 ? 24.019 10.351 32.825 1.00 62.09 88 PRO A C 1
ATOM 698 O O . PRO A 1 88 ? 23.257 10.490 33.790 1.00 62.09 88 PRO A O 1
ATOM 701 N N . PRO A 1 89 ? 24.020 9.240 32.065 1.00 63.59 89 PRO A N 1
ATOM 702 C CA . PRO A 1 89 ? 23.150 8.117 32.369 1.00 63.59 89 PRO A CA 1
ATOM 703 C C . PRO A 1 89 ? 23.382 7.721 33.823 1.00 63.59 89 PRO A C 1
ATOM 705 O O . PRO A 1 89 ? 24.527 7.528 34.238 1.00 63.59 89 PRO A O 1
ATOM 708 N N . LEU A 1 90 ? 22.295 7.627 34.598 1.00 61.75 90 LEU A N 1
ATOM 709 C CA . LEU A 1 90 ? 22.353 6.930 35.876 1.00 61.75 90 LEU A CA 1
ATOM 710 C C . LEU A 1 90 ? 23.049 5.591 35.606 1.00 61.75 90 LEU A C 1
ATOM 712 O O . LEU A 1 90 ? 22.732 4.966 34.583 1.00 61.75 90 LEU A O 1
ATOM 716 N N . PRO A 1 91 ? 24.018 5.180 36.448 1.00 59.06 91 PRO A N 1
ATOM 717 C CA . PRO A 1 91 ? 24.660 3.890 36.267 1.00 59.06 91 PRO A CA 1
ATOM 718 C C . PRO A 1 91 ? 23.556 2.843 36.086 1.00 59.06 91 PRO A C 1
ATOM 720 O O . PRO A 1 91 ? 22.525 2.948 36.764 1.00 59.06 91 PRO A O 1
ATOM 723 N N . PRO A 1 92 ? 23.713 1.893 35.144 1.00 52.91 92 PRO A N 1
ATOM 724 C CA . PRO A 1 92 ? 22.726 0.840 34.974 1.00 52.91 92 PRO A CA 1
ATOM 725 C C . PRO A 1 92 ? 22.484 0.246 36.356 1.00 52.91 92 PRO A C 1
ATOM 727 O O . PRO A 1 92 ? 23.449 -0.117 37.034 1.00 52.91 92 PRO A O 1
ATOM 730 N N . PHE A 1 93 ? 21.223 0.240 36.804 1.00 51.84 93 PHE A N 1
ATOM 731 C CA . PHE A 1 93 ? 20.864 -0.425 38.050 1.00 51.84 93 PHE A CA 1
ATOM 732 C C . PHE A 1 93 ? 21.530 -1.803 38.009 1.00 51.84 93 PHE A C 1
ATOM 734 O O . PHE A 1 93 ? 21.324 -2.522 37.023 1.00 51.84 93 PHE A O 1
ATOM 741 N N . PRO A 1 94 ? 22.396 -2.145 38.984 1.00 45.62 94 PRO A N 1
ATOM 742 C CA . PRO A 1 94 ? 23.014 -3.456 38.987 1.00 45.62 94 PRO A CA 1
ATOM 743 C C . PRO A 1 94 ? 21.863 -4.450 38.990 1.00 45.62 94 PRO A C 1
ATOM 745 O O . PRO A 1 94 ? 20.910 -4.255 39.746 1.00 45.62 94 PRO A O 1
ATOM 748 N N . ASN A 1 95 ? 21.926 -5.424 38.077 1.00 44.06 95 ASN A N 1
ATOM 749 C CA . ASN A 1 95 ? 20.932 -6.476 37.911 1.00 44.06 95 ASN A CA 1
ATOM 750 C C . ASN A 1 95 ? 20.338 -6.835 39.270 1.00 44.06 95 ASN A C 1
ATOM 752 O O . ASN A 1 95 ? 21.020 -7.434 40.107 1.00 44.06 95 ASN A O 1
ATOM 756 N N . LEU A 1 96 ? 19.084 -6.433 39.490 1.00 46.59 96 LEU A N 1
ATOM 757 C CA . LEU A 1 96 ? 18.309 -6.955 40.592 1.00 46.59 96 LEU A CA 1
ATOM 758 C C . LEU A 1 96 ? 18.109 -8.420 40.222 1.00 46.59 96 LEU A C 1
ATOM 760 O O . LEU A 1 96 ? 17.265 -8.761 39.393 1.00 46.59 96 LEU A O 1
ATOM 764 N N . LEU A 1 97 ? 18.993 -9.266 40.750 1.00 43.75 97 LEU A N 1
ATOM 765 C CA . LEU A 1 97 ? 18.749 -10.687 40.858 1.00 43.75 97 LEU A CA 1
ATOM 766 C C . LEU A 1 97 ? 17.323 -10.822 41.382 1.00 43.75 97 LEU A C 1
ATOM 768 O O . LEU A 1 97 ? 17.005 -10.307 42.456 1.00 43.75 97 LEU A O 1
ATOM 772 N N . LEU A 1 98 ? 16.475 -11.459 40.576 1.00 40.69 98 LEU A N 1
ATOM 773 C CA . LEU A 1 98 ? 15.230 -12.039 41.038 1.00 40.69 98 LEU A CA 1
ATOM 774 C C . LEU A 1 98 ? 15.559 -12.876 42.278 1.00 40.69 98 LEU A C 1
ATOM 776 O O . LEU A 1 98 ? 16.146 -13.952 42.174 1.00 40.69 98 LEU A O 1
ATOM 780 N N . ILE A 1 99 ? 15.232 -12.340 43.449 1.00 42.50 99 ILE A N 1
ATOM 781 C CA . ILE A 1 99 ? 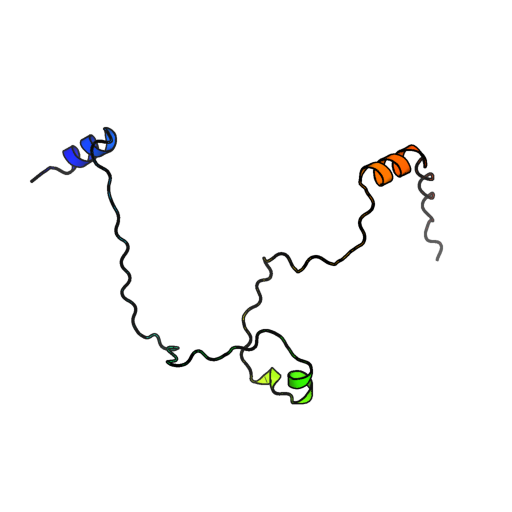14.966 -13.137 44.634 1.00 42.50 99 ILE A CA 1
ATOM 782 C C . ILE A 1 99 ? 13.445 -13.264 44.696 1.00 42.50 99 ILE A C 1
ATOM 784 O O . ILE A 1 99 ? 12.748 -12.249 44.780 1.00 42.50 99 ILE A O 1
ATOM 788 N N . ASN A 1 100 ? 13.023 -14.531 44.705 1.00 37.72 100 ASN A N 1
ATOM 789 C CA . ASN A 1 100 ? 11.675 -15.112 44.735 1.00 37.72 100 ASN A CA 1
ATOM 790 C C . ASN A 1 100 ? 10.979 -15.291 43.386 1.00 37.72 100 ASN A C 1
ATOM 792 O O . ASN A 1 100 ? 10.501 -14.297 42.802 1.00 37.72 100 ASN A O 1
#

Secondary structure (DSSP, 8-state):
---HHHHHHHHHTT----PPP--------TT--SS----B-S--HHHHHH-GGGTSPBPPP-TTS--PPP--PPPPHHHHHHHHHHSPPPPPPP------

Sequence (100 aa):
GIGSDDIKALKARKLIVPQTWKGYSVKKGPNYAPKRKKVVTDLTRESLQSGDYKGEEFKPYNYSAKGQPLEGGSLHPLLKVRRYFLCPPLPPFPNLLLIN